Protein AF-A0A5J5GGQ7-F1 (afdb_monomer_lite)

Foldseek 3Di:
DDPPVVPDDPCNVVVQQVVQLVVVQVVLVVQAWDKDQDDAFLFGIWTQRPVPRAIETEDEAGDEDEDQKDFRFLALPVNVCRNVVVCVVVVHFYWYWYWYWYQDPVRAIKIKIKIAGPVVQVVPDDPPRRTRMDGNHPVVVVVQVPDPRIDMDIGGDDDPDDD

Sequence (163 aa):
MNDYAEQKSARHSKVTGDYGEYLVLYYLSREGFSVAHVDQIGLDIVGRNNATNELIGISVKTRSGKQPSFLVSKDLEKEKKNIEYASNIFGCKPYYAFVMDYIDERNNQKMIIYIVKAERVYSSQKSDTLGLSWSMSKKKMKEYRIDSSIIKIEINHEIINWF

Structure (mmCIF, N/CA/C/O backbone):
data_AF-A0A5J5GGQ7-F1
#
_entry.id   AF-A0A5J5GGQ7-F1
#
loop_
_atom_site.group_PDB
_atom_site.id
_atom_site.type_symbol
_atom_site.label_atom_id
_atom_site.label_alt_id
_atom_site.label_comp_id
_atom_site.label_asym_id
_atom_site.label_entity_id
_atom_site.label_seq_id
_atom_site.pdbx_PDB_ins_code
_atom_site.Cartn_x
_atom_site.Cartn_y
_atom_site.Cartn_z
_atom_site.occupancy
_atom_site.B_iso_or_equiv
_atom_site.auth_seq_id
_atom_site.auth_comp_id
_atom_site.auth_asym_id
_atom_site.auth_atom_id
_atom_site.pdbx_PDB_model_num
ATOM 1 N N . MET A 1 1 ? 21.653 -1.020 -22.495 1.00 41.66 1 MET A N 1
ATOM 2 C CA . MET A 1 1 ? 20.362 -1.319 -21.840 1.00 41.66 1 MET A CA 1
ATOM 3 C C . MET A 1 1 ? 19.514 -0.078 -22.052 1.00 41.66 1 MET A C 1
ATOM 5 O O . MET A 1 1 ? 19.814 0.929 -21.430 1.00 41.66 1 MET A O 1
ATOM 9 N N . ASN A 1 2 ? 18.620 -0.090 -23.045 1.00 37.28 2 ASN A N 1
ATOM 10 C CA . ASN A 1 2 ? 17.907 1.118 -23.468 1.00 37.28 2 ASN A CA 1
ATOM 11 C C . ASN A 1 2 ? 17.065 1.658 -22.314 1.00 37.28 2 ASN A C 1
ATOM 13 O O . ASN A 1 2 ? 16.349 0.905 -21.649 1.00 37.28 2 ASN A O 1
ATOM 17 N N . ASP A 1 3 ? 17.212 2.951 -22.054 1.00 39.22 3 ASP A N 1
ATOM 18 C CA . ASP A 1 3 ? 16.533 3.642 -20.973 1.00 39.22 3 ASP A CA 1
ATOM 19 C C . ASP A 1 3 ? 15.069 3.868 -21.384 1.00 39.22 3 ASP A C 1
ATOM 21 O O . ASP A 1 3 ? 14.685 4.905 -21.916 1.00 39.22 3 ASP A O 1
ATOM 25 N N . TYR A 1 4 ? 14.225 2.852 -21.176 1.00 49.50 4 TYR A N 1
ATOM 26 C CA . TYR A 1 4 ? 12.774 2.898 -21.425 1.00 49.50 4 TYR A CA 1
ATOM 27 C C . TYR A 1 4 ? 12.048 4.015 -20.642 1.00 49.50 4 TYR A C 1
ATOM 29 O O . TYR A 1 4 ? 10.840 4.199 -20.795 1.00 49.50 4 TYR A O 1
ATOM 37 N N . ALA A 1 5 ? 12.754 4.763 -19.787 1.00 51.03 5 ALA A N 1
ATOM 38 C CA . ALA A 1 5 ? 12.221 5.930 -19.104 1.00 51.03 5 ALA A CA 1
ATOM 39 C C . ALA A 1 5 ? 11.769 7.041 -20.075 1.00 51.03 5 ALA A C 1
ATOM 41 O O . ALA A 1 5 ? 10.822 7.753 -19.744 1.00 51.03 5 ALA A O 1
ATOM 42 N N . GLU A 1 6 ? 12.369 7.155 -21.268 1.00 50.12 6 GLU A N 1
ATOM 43 C CA . GLU A 1 6 ? 12.126 8.280 -22.190 1.00 50.12 6 GLU A CA 1
ATOM 44 C C . GLU A 1 6 ? 10.934 8.110 -23.154 1.00 50.12 6 GLU A C 1
ATOM 46 O O . GLU A 1 6 ? 10.548 9.072 -23.811 1.00 50.12 6 GLU A O 1
ATOM 51 N N . GLN A 1 7 ? 10.285 6.939 -23.220 1.00 70.06 7 GLN A N 1
ATOM 52 C CA . GLN A 1 7 ? 9.167 6.681 -24.156 1.00 70.06 7 GLN A CA 1
ATOM 53 C C . GLN A 1 7 ? 7.831 6.360 -23.466 1.00 70.06 7 GLN A C 1
ATOM 55 O O . GLN A 1 7 ? 6.957 5.706 -24.036 1.00 70.06 7 GLN A O 1
ATOM 60 N N . LYS A 1 8 ? 7.639 6.794 -22.217 1.00 78.56 8 LYS A N 1
ATOM 61 C CA . LYS A 1 8 ? 6.343 6.624 -21.546 1.00 78.56 8 LYS A CA 1
ATOM 62 C C . LYS A 1 8 ? 5.297 7.557 -22.157 1.00 78.56 8 LYS A C 1
ATOM 64 O O . LYS A 1 8 ? 5.568 8.723 -22.428 1.00 78.56 8 LYS A O 1
ATOM 69 N N . SER A 1 9 ? 4.072 7.055 -22.314 1.00 84.12 9 SER A N 1
ATOM 70 C CA . SER A 1 9 ? 2.925 7.882 -22.708 1.00 84.12 9 SER A CA 1
ATOM 71 C C . SER A 1 9 ? 2.734 9.049 -21.734 1.00 84.12 9 SER A C 1
ATOM 73 O O . SER A 1 9 ? 2.882 8.881 -20.523 1.00 84.12 9 SER A O 1
ATOM 75 N N . ALA A 1 10 ? 2.299 10.209 -22.233 1.00 85.88 10 ALA A N 1
ATOM 76 C CA . ALA A 1 10 ? 1.947 11.359 -21.394 1.00 85.88 10 ALA A CA 1
ATOM 77 C C . ALA A 1 10 ? 0.893 11.016 -20.318 1.00 85.88 10 ALA A C 1
ATOM 79 O O . ALA A 1 10 ? 0.852 11.636 -19.257 1.00 85.88 10 ALA A O 1
ATOM 80 N N . ARG A 1 11 ? 0.058 9.994 -20.561 1.00 90.06 11 ARG A N 1
ATOM 81 C CA . ARG A 1 11 ? -0.963 9.511 -19.615 1.00 90.06 11 ARG A CA 1
ATOM 82 C C . ARG A 1 11 ? -0.475 8.395 -18.686 1.00 90.06 11 ARG A C 1
ATOM 84 O O . ARG A 1 11 ? -1.259 7.938 -17.856 1.00 90.06 11 ARG A O 1
ATOM 91 N N . HIS A 1 12 ? 0.791 7.974 -18.779 1.00 89.69 12 HIS A N 1
ATOM 92 C CA . HIS A 1 12 ? 1.336 6.838 -18.021 1.00 89.69 12 HIS A CA 1
ATOM 93 C C . HIS A 1 12 ? 1.112 6.974 -16.516 1.00 89.69 12 HIS A C 1
ATOM 95 O O . HIS A 1 12 ? 0.771 5.995 -15.865 1.00 89.69 12 HIS A O 1
ATOM 101 N N . SER A 1 13 ? 1.230 8.181 -15.958 1.00 88.56 13 SER A N 1
ATOM 102 C CA . SER A 1 13 ? 0.991 8.422 -14.529 1.00 88.56 13 SER A CA 1
ATOM 103 C C . SER A 1 13 ? -0.448 8.120 -14.101 1.00 88.56 13 SER A C 1
ATOM 105 O O . SER A 1 13 ? -0.642 7.516 -13.050 1.00 88.56 13 SER A O 1
ATOM 107 N N . LYS A 1 14 ? -1.449 8.493 -14.914 1.00 91.19 14 LYS A N 1
ATOM 108 C CA . LYS A 1 14 ? -2.861 8.187 -14.624 1.00 91.19 14 LYS A CA 1
ATOM 109 C C . LYS A 1 14 ? -3.132 6.694 -14.790 1.00 91.19 14 LYS A C 1
ATOM 111 O O . LYS A 1 14 ? -3.670 6.090 -13.876 1.00 91.19 14 LYS A O 1
ATOM 116 N N . VAL A 1 15 ? -2.648 6.096 -15.884 1.00 94.19 15 VAL A N 1
ATOM 117 C CA . VAL A 1 15 ? -2.746 4.643 -16.121 1.00 94.19 15 VAL A CA 1
ATOM 118 C C . VAL A 1 15 ? -2.113 3.851 -14.974 1.00 94.19 15 VAL A C 1
ATOM 120 O O . VAL A 1 15 ? -2.680 2.871 -14.515 1.00 94.19 15 VAL A O 1
ATOM 123 N N . THR A 1 16 ? -0.961 4.300 -14.473 1.00 93.19 16 THR A N 1
ATOM 124 C CA . THR A 1 16 ? -0.262 3.681 -13.338 1.00 93.19 16 THR A CA 1
ATOM 125 C C . THR A 1 16 ? -1.077 3.789 -12.047 1.00 93.19 16 THR A C 1
ATOM 127 O O . THR A 1 16 ? -1.129 2.826 -11.287 1.00 93.19 16 THR A O 1
ATOM 130 N N . GLY A 1 17 ? -1.704 4.942 -11.789 1.00 93.38 17 GLY A N 1
ATOM 131 C CA . GLY A 1 17 ? -2.605 5.128 -10.647 1.00 93.38 17 GLY A CA 1
ATOM 132 C C . GLY A 1 17 ? -3.775 4.149 -10.700 1.00 93.38 17 GLY A C 1
ATOM 133 O O . GLY A 1 17 ? -3.876 3.288 -9.828 1.00 93.38 17 GLY A O 1
ATOM 134 N N . ASP A 1 18 ? -4.543 4.208 -11.792 1.00 95.75 18 ASP A N 1
ATOM 135 C CA . ASP A 1 18 ? -5.732 3.377 -12.017 1.00 95.75 18 ASP A CA 1
ATOM 136 C C . ASP A 1 18 ? -5.387 1.884 -11.923 1.00 95.75 18 ASP A C 1
ATOM 138 O O . ASP A 1 18 ? -6.050 1.120 -11.225 1.00 95.75 18 ASP A O 1
ATOM 142 N N . TYR A 1 19 ? -4.296 1.463 -12.571 1.00 96.00 19 TYR A N 1
ATOM 143 C CA . TYR A 1 19 ? -3.827 0.081 -12.514 1.00 96.00 19 TYR A CA 1
ATOM 144 C C . TYR A 1 19 ? -3.562 -0.381 -11.077 1.00 96.00 19 TYR A C 1
ATOM 146 O O . TYR A 1 19 ? -3.999 -1.464 -10.695 1.00 96.00 19 TYR A O 1
ATOM 154 N N . GLY A 1 20 ? -2.866 0.419 -10.265 1.00 96.31 20 GLY A N 1
ATOM 155 C CA . GLY A 1 20 ? -2.565 0.019 -8.892 1.00 96.31 20 GLY A CA 1
ATOM 156 C C . GLY A 1 20 ? -3.797 -0.025 -7.989 1.00 96.31 20 GLY A C 1
ATOM 157 O O . GLY A 1 20 ? -3.880 -0.921 -7.152 1.00 96.31 20 GLY A O 1
ATOM 158 N N . GLU A 1 21 ? -4.767 0.875 -8.178 1.00 97.69 21 GLU A N 1
ATOM 159 C CA . GLU A 1 21 ? -6.051 0.834 -7.461 1.00 97.69 21 GLU A CA 1
ATOM 160 C C . GLU A 1 21 ? -6.788 -0.479 -7.738 1.00 97.69 21 GLU A C 1
ATOM 162 O O . GLU A 1 21 ? -7.095 -1.233 -6.811 1.00 97.69 21 GLU A O 1
ATOM 167 N N . TYR A 1 22 ? -6.984 -0.822 -9.014 1.00 98.06 22 TYR A N 1
ATOM 168 C CA . TYR A 1 22 ? -7.656 -2.067 -9.386 1.00 98.06 22 TYR A CA 1
ATOM 169 C C . TYR A 1 22 ? -6.855 -3.318 -9.016 1.00 98.06 22 TYR A C 1
ATOM 171 O O . TYR A 1 22 ? -7.447 -4.342 -8.674 1.00 98.06 22 TYR A O 1
ATOM 179 N N . LEU A 1 23 ? -5.522 -3.252 -9.021 1.00 97.56 23 LEU A N 1
ATOM 180 C CA . LEU A 1 23 ? -4.679 -4.360 -8.583 1.00 97.56 23 LEU A CA 1
ATOM 181 C C . LEU A 1 23 ? -4.862 -4.645 -7.086 1.00 97.56 23 LEU A C 1
ATOM 183 O O . LEU A 1 23 ? -5.066 -5.795 -6.700 1.00 97.56 23 LEU A O 1
ATOM 187 N N . VAL A 1 24 ? -4.827 -3.612 -6.238 1.00 98.25 24 VAL A N 1
ATOM 188 C CA . VAL A 1 24 ? -5.071 -3.758 -4.792 1.00 98.25 24 VAL A CA 1
ATOM 189 C C . VAL A 1 24 ? -6.491 -4.263 -4.541 1.00 98.25 24 VAL A C 1
ATOM 191 O O . VAL A 1 24 ? -6.673 -5.192 -3.754 1.00 98.25 24 VAL A O 1
ATOM 194 N N . LEU A 1 25 ? -7.480 -3.707 -5.247 1.00 98.31 25 LEU A N 1
ATOM 195 C CA . LEU A 1 25 ? -8.879 -4.128 -5.172 1.00 98.31 25 LEU A CA 1
ATOM 196 C C . LEU A 1 25 ? -9.035 -5.622 -5.498 1.00 98.31 25 LEU A C 1
ATOM 198 O O . LEU A 1 25 ? -9.671 -6.357 -4.740 1.00 98.31 25 LEU A O 1
ATOM 202 N N . TYR A 1 26 ? -8.404 -6.078 -6.586 1.00 98.31 26 TYR A N 1
ATOM 203 C CA . TYR A 1 26 ? -8.398 -7.478 -7.007 1.00 98.31 26 TYR A CA 1
ATOM 204 C C . TYR A 1 26 ? -7.830 -8.395 -5.924 1.00 98.31 26 TYR A C 1
ATOM 206 O O . TYR A 1 26 ? -8.475 -9.376 -5.557 1.00 98.31 26 TYR A O 1
ATOM 214 N N . TYR A 1 27 ? -6.650 -8.080 -5.380 1.00 98.00 27 TYR A N 1
ATOM 215 C CA . TYR A 1 27 ? -6.039 -8.937 -4.366 1.00 98.00 27 TYR A CA 1
ATOM 216 C C . TYR A 1 27 ? -6.841 -8.965 -3.068 1.00 98.00 27 TYR A C 1
ATOM 218 O O . TYR A 1 27 ? -7.007 -10.035 -2.500 1.00 98.00 27 TYR A O 1
ATOM 226 N N . LEU A 1 28 ? -7.392 -7.839 -2.612 1.00 97.62 28 LEU A N 1
ATOM 227 C CA . LEU A 1 28 ? -8.266 -7.844 -1.437 1.00 97.62 28 LEU A CA 1
ATOM 228 C C . LEU A 1 28 ? -9.490 -8.735 -1.663 1.00 97.62 28 LEU A C 1
ATOM 230 O O . LEU A 1 28 ? -9.793 -9.576 -0.819 1.00 97.62 28 LEU A O 1
ATOM 234 N N . SER A 1 29 ? -10.153 -8.598 -2.815 1.00 98.00 29 SER A N 1
ATOM 235 C CA . SER A 1 29 ? -11.295 -9.445 -3.169 1.00 98.00 29 SER A CA 1
ATOM 236 C C . SER A 1 29 ? -10.917 -10.928 -3.198 1.00 98.00 29 SER A C 1
ATOM 238 O O . SER A 1 29 ? -11.596 -11.753 -2.585 1.00 98.00 29 SER A O 1
ATOM 240 N N . ARG A 1 30 ? -9.791 -11.259 -3.840 1.00 97.50 30 ARG A N 1
ATOM 241 C CA . ARG A 1 30 ? -9.268 -12.626 -3.929 1.00 97.50 30 ARG A CA 1
ATOM 242 C C . ARG A 1 30 ? -8.956 -13.225 -2.556 1.00 97.50 30 ARG A C 1
ATOM 244 O O . ARG A 1 30 ? -9.230 -14.398 -2.337 1.00 97.50 30 ARG A O 1
ATOM 251 N N . GLU A 1 31 ? -8.414 -12.427 -1.638 1.00 95.88 31 GLU A N 1
ATOM 252 C CA . GLU A 1 31 ? -8.050 -12.846 -0.276 1.00 95.88 31 GLU A CA 1
ATOM 253 C C . GLU A 1 31 ? -9.216 -12.724 0.730 1.00 95.88 31 GLU A C 1
ATOM 255 O O . GLU A 1 31 ? -9.003 -12.679 1.942 1.00 95.88 31 GLU A O 1
ATOM 260 N N . GLY A 1 32 ? -10.466 -12.678 0.252 1.00 96.44 32 GLY A N 1
ATOM 261 C CA . GLY A 1 32 ? -11.649 -12.794 1.107 1.00 96.44 32 GLY A CA 1
ATOM 262 C C . GLY A 1 32 ? -12.134 -11.482 1.722 1.00 96.44 32 GLY A C 1
ATOM 263 O O . GLY A 1 32 ? -12.754 -11.499 2.787 1.00 96.44 32 GLY A O 1
ATOM 264 N N . PHE A 1 33 ? -11.885 -10.345 1.073 1.00 98.12 33 PHE A N 1
ATOM 265 C CA . PHE A 1 33 ? -12.554 -9.090 1.406 1.00 98.12 33 PHE A CA 1
ATOM 266 C C . PHE A 1 33 ? -13.767 -8.862 0.503 1.00 98.12 33 PHE A C 1
ATOM 268 O O . PHE A 1 33 ? -13.726 -9.098 -0.703 1.00 98.12 33 PHE A O 1
ATOM 275 N N . SER A 1 34 ? -14.832 -8.309 1.075 1.00 98.00 34 SER A N 1
ATOM 276 C CA . SER A 1 34 ? -15.871 -7.628 0.299 1.00 98.00 34 SER A CA 1
ATOM 277 C C . SER A 1 34 ? -15.414 -6.191 0.057 1.00 98.00 34 SER A C 1
ATOM 279 O O . SER A 1 34 ? -15.139 -5.478 1.022 1.00 98.00 34 SER A O 1
ATOM 281 N N . VAL A 1 35 ? -15.283 -5.766 -1.200 1.00 98.12 35 VAL A N 1
ATOM 282 C CA . VAL A 1 35 ? -14.612 -4.502 -1.553 1.00 98.12 35 VAL A CA 1
ATOM 283 C C . VAL A 1 35 ? -15.457 -3.606 -2.449 1.00 98.12 35 VAL A C 1
ATOM 285 O O . VAL A 1 35 ? -16.270 -4.086 -3.235 1.00 98.12 35 VAL A O 1
ATOM 288 N N . ALA A 1 36 ? -15.215 -2.303 -2.350 1.00 97.94 36 ALA A N 1
ATOM 289 C CA . ALA A 1 36 ? -15.736 -1.278 -3.240 1.00 97.94 36 ALA A CA 1
ATOM 290 C C . ALA A 1 36 ? -14.607 -0.316 -3.634 1.00 97.94 36 ALA A C 1
ATOM 292 O O . ALA A 1 36 ? -13.839 0.131 -2.779 1.00 97.94 36 ALA A O 1
ATOM 293 N N . HIS A 1 37 ? -14.526 0.005 -4.925 1.00 97.75 37 HIS A N 1
ATOM 294 C CA . HIS A 1 37 ? -13.764 1.154 -5.415 1.00 97.75 37 HIS A CA 1
ATOM 295 C C . HIS A 1 37 ? -14.573 2.421 -5.128 1.00 97.75 37 HIS A C 1
ATOM 297 O O . HIS A 1 37 ? -15.792 2.422 -5.321 1.00 97.75 37 HIS A O 1
ATOM 303 N N . VAL A 1 38 ? -13.928 3.459 -4.602 1.00 95.56 38 VAL A N 1
ATOM 304 C CA . VAL A 1 38 ? -14.599 4.699 -4.195 1.00 95.56 38 VAL A CA 1
ATOM 305 C C . VAL A 1 38 ? -13.883 5.904 -4.787 1.00 95.56 38 VAL A C 1
ATOM 307 O O . VAL A 1 38 ? -12.661 5.964 -4.801 1.00 95.56 38 VAL A O 1
ATOM 310 N N . ASP A 1 39 ? -14.658 6.884 -5.245 1.00 90.56 39 ASP A N 1
ATOM 311 C CA . ASP A 1 39 ? -14.145 8.156 -5.760 1.00 90.56 39 ASP A CA 1
ATOM 312 C C . ASP A 1 39 ? -14.325 9.248 -4.693 1.00 90.56 39 ASP A C 1
ATOM 314 O O . ASP A 1 39 ? -15.149 10.154 -4.820 1.00 90.56 39 ASP A O 1
ATOM 318 N N . GLN A 1 40 ? -13.620 9.097 -3.565 1.00 91.69 40 GLN A N 1
ATOM 319 C CA . GLN A 1 40 ? -13.634 10.051 -2.453 1.00 91.69 40 GLN A CA 1
ATOM 320 C C . GLN A 1 40 ? -12.211 10.521 -2.166 1.00 91.69 40 GLN A C 1
ATOM 322 O O . GLN A 1 40 ? -11.309 9.724 -1.938 1.00 91.69 40 GLN A O 1
ATOM 327 N N . ILE A 1 41 ? -11.998 11.834 -2.073 1.00 91.44 41 ILE A N 1
ATOM 328 C CA . ILE A 1 41 ? -10.672 12.373 -1.744 1.00 91.44 41 ILE A CA 1
ATOM 329 C C . ILE A 1 41 ? -10.148 11.739 -0.447 1.00 91.44 41 ILE A C 1
ATOM 331 O O . ILE A 1 41 ? -10.758 11.878 0.612 1.00 91.44 41 ILE A O 1
ATOM 335 N N . GLY A 1 42 ? -8.986 11.091 -0.539 1.00 91.88 42 GLY A N 1
ATOM 336 C CA . GLY A 1 42 ? -8.305 10.453 0.587 1.00 91.88 42 GLY A CA 1
ATOM 337 C C . GLY A 1 42 ? -8.494 8.940 0.681 1.00 91.88 42 GLY A C 1
ATOM 338 O O . GLY A 1 42 ? -7.726 8.320 1.410 1.00 91.88 42 GLY A O 1
ATOM 339 N N . LEU A 1 43 ? -9.441 8.343 -0.049 1.00 96.19 43 LEU A N 1
ATOM 340 C CA . LEU A 1 43 ? -9.643 6.896 -0.118 1.00 96.19 43 LEU A CA 1
ATOM 341 C C . LEU A 1 43 ? -9.961 6.467 -1.546 1.00 96.19 43 LEU A C 1
ATOM 343 O O . LEU A 1 43 ? -10.842 7.031 -2.177 1.00 96.19 43 LEU A O 1
ATOM 347 N N . ASP A 1 44 ? -9.300 5.415 -2.003 1.00 97.56 44 ASP A N 1
ATOM 348 C CA . ASP A 1 44 ? -9.528 4.839 -3.330 1.00 97.56 44 ASP A CA 1
ATOM 349 C C . ASP A 1 44 ? -10.308 3.512 -3.217 1.00 97.56 44 ASP A C 1
ATOM 351 O O . ASP A 1 44 ? -11.013 3.088 -4.134 1.00 97.56 44 ASP A O 1
ATOM 355 N N . ILE A 1 45 ? -10.210 2.832 -2.064 1.00 98.44 45 ILE A N 1
ATOM 356 C CA . ILE A 1 45 ? -10.861 1.539 -1.804 1.00 98.44 45 ILE A CA 1
ATOM 357 C C . ILE A 1 45 ? -11.430 1.504 -0.385 1.00 98.44 45 ILE A C 1
ATOM 359 O O . ILE A 1 45 ? -10.764 1.903 0.572 1.00 98.44 45 ILE A O 1
ATOM 363 N N . VAL A 1 46 ? -12.620 0.923 -0.232 1.00 98.38 46 VAL A N 1
ATOM 364 C CA . VAL A 1 46 ? -13.150 0.456 1.056 1.00 98.38 46 VAL A CA 1
ATOM 365 C C . VAL A 1 46 ? -13.299 -1.062 1.002 1.00 98.38 46 VAL A C 1
ATOM 367 O O . VAL A 1 46 ? -13.845 -1.608 0.046 1.00 98.38 46 VAL A O 1
ATOM 370 N N . GLY A 1 47 ? -12.809 -1.759 2.025 1.00 98.06 47 GLY A N 1
ATOM 371 C CA . GLY A 1 47 ? -12.837 -3.217 2.095 1.00 98.06 47 GLY A CA 1
ATOM 372 C C . GLY A 1 47 ? -13.231 -3.721 3.475 1.00 98.06 47 GLY A C 1
ATOM 373 O O . GLY A 1 47 ? -12.746 -3.224 4.487 1.00 98.06 47 GLY A O 1
ATOM 374 N N . ARG A 1 48 ? -14.090 -4.738 3.528 1.00 98.44 48 ARG A N 1
ATOM 375 C CA . ARG A 1 48 ? -14.441 -5.465 4.750 1.00 98.44 48 ARG A CA 1
ATOM 376 C C . ARG A 1 48 ? -13.806 -6.844 4.711 1.00 98.44 48 ARG A C 1
ATOM 378 O O . ARG A 1 48 ? -14.106 -7.624 3.812 1.00 98.44 48 ARG A O 1
ATOM 385 N N . ASN A 1 49 ? -12.952 -7.145 5.682 1.00 97.00 49 ASN A N 1
ATOM 386 C CA . ASN A 1 49 ? -12.395 -8.482 5.852 1.00 97.00 49 ASN A CA 1
ATOM 387 C C . ASN A 1 49 ? -13.520 -9.434 6.282 1.00 97.00 49 ASN A C 1
ATOM 389 O O . ASN A 1 49 ? -14.101 -9.241 7.350 1.00 97.00 49 ASN A O 1
ATOM 393 N N . ASN A 1 50 ? -13.826 -10.460 5.486 1.00 96.75 50 ASN A N 1
ATOM 394 C CA . ASN A 1 50 ? -14.945 -11.354 5.790 1.00 96.75 50 ASN A CA 1
ATOM 395 C C . ASN A 1 50 ? -14.676 -12.251 7.014 1.00 96.75 50 ASN A C 1
ATOM 397 O O . ASN A 1 50 ? -15.623 -12.685 7.663 1.00 96.75 50 ASN A O 1
ATOM 401 N N . ALA A 1 51 ? -13.409 -12.507 7.359 1.00 96.44 51 ALA A N 1
ATOM 402 C CA . ALA A 1 51 ? -13.037 -13.339 8.502 1.00 96.44 51 ALA A CA 1
ATOM 403 C C . ALA A 1 51 ? -13.061 -12.572 9.834 1.00 96.44 51 ALA A C 1
ATOM 405 O O . ALA A 1 51 ? -13.474 -13.118 10.853 1.00 96.44 51 ALA A O 1
ATOM 406 N N . THR A 1 52 ? -12.616 -11.311 9.844 1.00 96.31 52 THR A N 1
ATOM 407 C CA . THR A 1 52 ? -12.508 -10.503 11.079 1.00 96.31 52 THR A CA 1
ATOM 408 C C . THR A 1 52 ? -13.596 -9.442 11.217 1.00 96.31 52 THR A C 1
ATOM 410 O O . THR A 1 52 ? -13.690 -8.789 12.255 1.00 96.31 52 THR A O 1
ATOM 413 N N . ASN A 1 53 ? -14.397 -9.240 10.168 1.00 96.44 53 ASN A N 1
ATOM 414 C CA . ASN A 1 53 ? -15.356 -8.147 10.022 1.00 96.44 53 ASN A CA 1
ATOM 415 C C . ASN A 1 53 ? -14.728 -6.737 10.111 1.00 96.44 53 ASN A C 1
ATOM 417 O O . ASN A 1 53 ? -15.439 -5.738 10.246 1.00 96.44 53 ASN A O 1
ATOM 421 N N . GLU A 1 54 ? -13.396 -6.635 10.034 1.00 96.88 54 GLU A N 1
ATOM 422 C CA . GLU A 1 54 ? -12.688 -5.359 10.061 1.00 96.88 54 GLU A CA 1
ATOM 423 C C . GLU A 1 54 ? -12.949 -4.582 8.766 1.00 96.88 54 GLU A C 1
ATOM 425 O O . GLU A 1 54 ? -12.719 -5.091 7.669 1.00 96.88 54 GLU A O 1
ATOM 430 N N . LEU A 1 55 ? -13.416 -3.338 8.903 1.00 98.25 55 LEU A N 1
ATOM 431 C CA . LEU A 1 55 ? -13.613 -2.415 7.790 1.00 98.25 55 LEU A CA 1
ATOM 432 C C . LEU A 1 55 ? -12.394 -1.497 7.658 1.00 98.25 55 LEU A C 1
ATOM 434 O O . LEU A 1 55 ? -12.032 -0.793 8.606 1.00 98.25 55 LEU A O 1
ATOM 438 N N . ILE A 1 56 ? -11.778 -1.488 6.481 1.00 98.12 56 ILE A N 1
ATOM 439 C CA . ILE A 1 56 ? -10.591 -0.696 6.160 1.00 98.12 56 ILE A CA 1
ATOM 440 C C . ILE A 1 56 ? -10.871 0.232 4.978 1.00 98.12 56 ILE A C 1
ATOM 442 O O . ILE A 1 56 ? -11.575 -0.138 4.041 1.00 98.12 56 ILE A O 1
ATOM 446 N N . GLY A 1 57 ? -10.318 1.437 5.038 1.00 98.25 57 GLY A N 1
ATOM 447 C CA . GLY A 1 57 ? -10.250 2.383 3.932 1.00 98.25 57 GLY A CA 1
ATOM 448 C C . GLY A 1 57 ? -8.799 2.524 3.509 1.00 98.25 57 GLY A C 1
ATOM 449 O O . GLY A 1 57 ? -7.927 2.712 4.356 1.00 98.25 57 GLY A O 1
ATOM 450 N N . ILE A 1 58 ? -8.530 2.412 2.213 1.00 98.31 58 ILE A N 1
ATOM 451 C CA . ILE A 1 58 ? -7.181 2.430 1.659 1.00 98.31 58 ILE A CA 1
ATOM 452 C C . ILE A 1 58 ? -7.019 3.613 0.707 1.00 98.31 58 ILE A C 1
ATOM 454 O O . ILE A 1 58 ? -7.793 3.743 -0.240 1.00 98.31 58 ILE A O 1
ATOM 458 N N . SER A 1 59 ? -5.964 4.410 0.904 1.00 97.00 59 SER A N 1
ATOM 459 C CA . SER A 1 59 ? -5.413 5.246 -0.168 1.00 97.00 59 SER A CA 1
ATOM 460 C C . SER A 1 59 ? -4.268 4.524 -0.879 1.00 97.00 59 SER A C 1
ATOM 462 O O . SER A 1 59 ? -3.285 4.110 -0.258 1.00 97.00 59 SER A O 1
ATOM 464 N N . VAL A 1 60 ? -4.386 4.366 -2.190 1.00 96.19 60 VAL A N 1
ATOM 465 C CA . VAL A 1 60 ? -3.458 3.647 -3.053 1.00 96.19 60 VAL A CA 1
ATOM 466 C C . VAL A 1 60 ? -2.466 4.619 -3.676 1.00 96.19 60 VAL A C 1
ATOM 468 O O . VAL A 1 60 ? -2.801 5.673 -4.209 1.00 96.19 60 VAL A O 1
ATOM 471 N N . LYS A 1 61 ? -1.186 4.265 -3.600 1.00 93.81 61 LYS A N 1
ATOM 472 C CA . LYS A 1 61 ? -0.070 5.084 -4.058 1.00 93.81 6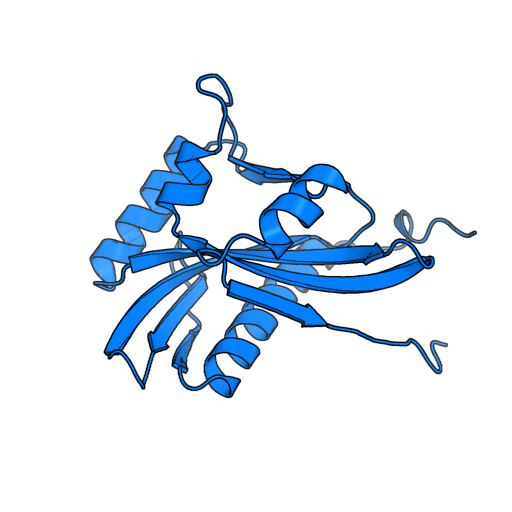1 LYS A CA 1
ATOM 473 C C . LYS A 1 61 ? 0.817 4.228 -4.944 1.00 93.81 61 LYS A C 1
ATOM 475 O O . LYS A 1 61 ? 1.635 3.442 -4.462 1.00 93.81 61 LYS A O 1
ATOM 480 N N . THR A 1 62 ? 0.654 4.414 -6.248 1.00 92.38 62 THR A N 1
ATOM 481 C CA . THR A 1 62 ? 1.335 3.602 -7.260 1.00 92.38 62 THR A CA 1
ATOM 482 C C . THR A 1 62 ? 2.484 4.358 -7.906 1.00 92.38 62 THR A C 1
ATOM 484 O O . THR A 1 62 ? 2.378 5.553 -8.220 1.00 92.38 62 THR A O 1
ATOM 487 N N . ARG A 1 63 ? 3.598 3.663 -8.137 1.00 88.00 63 ARG A N 1
ATOM 488 C CA . ARG A 1 63 ? 4.718 4.163 -8.937 1.00 88.00 63 ARG A CA 1
ATOM 489 C C . ARG A 1 63 ? 5.251 3.077 -9.854 1.00 88.00 63 ARG A C 1
ATOM 491 O O . ARG A 1 63 ? 5.450 1.945 -9.441 1.00 88.00 63 ARG A O 1
ATOM 498 N N . SER A 1 64 ? 5.550 3.475 -11.084 1.00 85.00 64 SER A N 1
ATOM 499 C CA . SER A 1 64 ? 6.198 2.623 -12.077 1.00 85.00 64 SER A CA 1
ATOM 500 C C . SER A 1 64 ? 7.571 3.196 -12.425 1.00 85.00 64 SER A C 1
ATOM 502 O O . SER A 1 64 ? 7.679 4.342 -12.878 1.00 85.00 64 SER A O 1
ATOM 504 N N . GLY A 1 65 ? 8.623 2.400 -12.236 1.00 75.44 65 GLY A N 1
ATOM 505 C CA . GLY A 1 65 ? 10.004 2.760 -12.563 1.00 75.44 65 GLY A CA 1
ATOM 506 C C . GLY A 1 65 ? 11.023 2.343 -11.503 1.00 75.44 65 GLY A C 1
ATOM 507 O O . GLY A 1 65 ? 10.683 1.960 -10.390 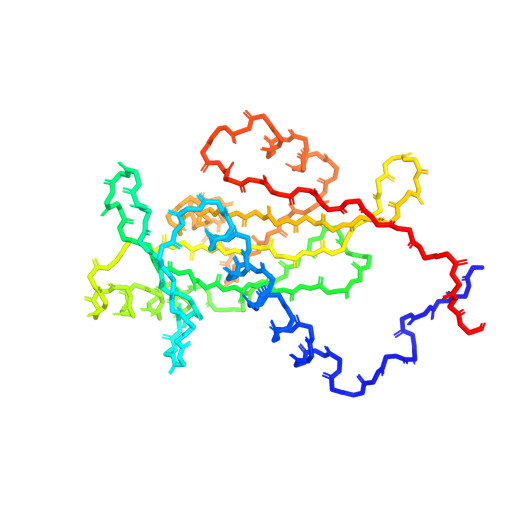1.00 75.44 65 GLY A O 1
ATOM 508 N N . LYS A 1 66 ? 12.307 2.449 -11.858 1.00 63.72 66 LYS A N 1
ATOM 509 C CA . LYS A 1 66 ? 13.440 2.072 -11.005 1.00 63.72 66 LYS A CA 1
ATOM 510 C C . LYS A 1 66 ? 13.779 3.204 -10.031 1.00 63.72 66 LYS A C 1
ATOM 512 O O . LYS A 1 66 ? 14.712 3.960 -10.281 1.00 63.72 66 LYS A O 1
ATOM 517 N N . GLN A 1 67 ? 13.028 3.361 -8.941 1.00 63.12 67 GLN A N 1
ATOM 518 C CA . GLN A 1 67 ? 13.403 4.309 -7.885 1.00 63.12 67 GLN A CA 1
ATOM 519 C C . GLN A 1 67 ? 13.477 3.645 -6.505 1.00 63.12 67 GLN A C 1
ATOM 521 O O . GLN A 1 6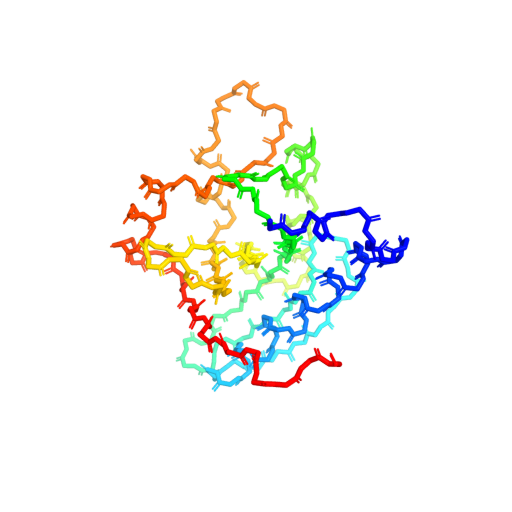7 ? 12.580 2.892 -6.134 1.00 63.12 67 GLN A O 1
ATOM 526 N N . PRO A 1 68 ? 14.525 3.942 -5.711 1.00 62.62 68 PRO A N 1
ATOM 527 C CA . PRO A 1 68 ? 14.721 3.358 -4.386 1.00 62.62 68 PRO A CA 1
ATOM 528 C C . PRO A 1 68 ? 13.832 3.993 -3.308 1.00 62.62 68 PRO A C 1
ATOM 530 O O . PRO A 1 68 ? 13.900 3.596 -2.152 1.00 62.62 68 PRO A O 1
ATOM 533 N N . SER A 1 69 ? 13.033 5.004 -3.627 1.00 68.62 69 SER A N 1
ATOM 534 C CA . SER A 1 69 ? 12.037 5.607 -2.737 1.00 68.62 69 SER A CA 1
ATOM 535 C C . SER A 1 69 ? 11.140 6.517 -3.555 1.00 68.62 69 SER A C 1
ATOM 537 O O . SER A 1 69 ? 11.579 7.026 -4.585 1.00 68.62 69 SER A O 1
ATOM 539 N N . PHE A 1 70 ? 9.931 6.794 -3.079 1.00 73.62 70 PHE A N 1
ATOM 540 C CA . PHE A 1 70 ? 9.082 7.780 -3.734 1.00 73.62 70 PHE A CA 1
ATOM 541 C C . PHE A 1 70 ? 8.335 8.657 -2.737 1.00 73.62 70 PHE A C 1
ATOM 543 O O . PHE A 1 70 ? 7.925 8.223 -1.657 1.00 73.62 70 PHE A O 1
ATOM 550 N N . LEU A 1 71 ? 8.178 9.919 -3.134 1.00 71.75 71 LEU A N 1
ATOM 551 C CA . LEU A 1 71 ? 7.335 10.878 -2.445 1.00 71.75 71 LEU A CA 1
ATOM 552 C C . LEU A 1 71 ? 5.871 10.543 -2.753 1.00 71.75 71 LEU A C 1
ATOM 554 O O . LEU A 1 71 ? 5.442 10.515 -3.915 1.00 71.75 71 LEU A O 1
ATOM 558 N N . VAL A 1 72 ? 5.133 10.254 -1.693 1.00 71.00 72 VAL A N 1
ATOM 559 C CA . VAL A 1 72 ? 3.711 9.918 -1.684 1.00 71.00 72 VAL A CA 1
ATOM 560 C C . VAL A 1 72 ? 2.877 11.196 -1.719 1.00 71.00 72 VAL A C 1
ATOM 562 O O . VAL A 1 72 ? 1.986 11.316 -2.554 1.00 71.00 72 VAL A O 1
ATOM 565 N N . SER A 1 73 ? 3.222 12.168 -0.872 1.00 77.88 73 SER A N 1
ATOM 566 C CA . SER A 1 73 ? 2.629 13.508 -0.846 1.00 77.88 73 SER A CA 1
ATOM 567 C C . SER A 1 73 ? 3.703 14.548 -0.529 1.00 77.88 73 SER A C 1
ATOM 569 O O . SER A 1 73 ? 4.630 14.264 0.225 1.00 77.88 73 SER A O 1
ATOM 571 N N . LYS A 1 74 ? 3.572 15.754 -1.091 1.00 79.38 74 LYS A N 1
ATOM 572 C CA . LYS A 1 74 ? 4.381 16.932 -0.719 1.00 79.38 74 LYS A CA 1
ATOM 573 C C . LYS A 1 74 ? 3.872 17.631 0.545 1.00 79.38 74 LYS A C 1
ATOM 575 O O . LYS A 1 74 ? 4.584 18.471 1.077 1.00 79.38 74 LYS A O 1
ATOM 580 N N . ASP A 1 75 ? 2.656 17.299 0.964 1.00 85.56 75 ASP A N 1
ATOM 581 C CA . ASP A 1 75 ? 1.954 17.884 2.099 1.00 85.56 75 ASP A CA 1
ATOM 582 C C . ASP A 1 75 ? 1.388 16.738 2.946 1.00 85.56 75 ASP A C 1
ATOM 584 O O . ASP A 1 75 ? 0.348 16.148 2.630 1.00 85.56 75 ASP A O 1
ATOM 588 N N . LEU A 1 76 ? 2.157 16.354 3.963 1.00 84.50 76 LEU A N 1
ATOM 589 C CA . LEU A 1 76 ? 1.822 15.273 4.884 1.00 84.50 76 LEU A CA 1
ATOM 590 C C . LEU A 1 76 ? 0.538 15.572 5.664 1.00 84.50 76 LEU A C 1
ATOM 592 O O . LEU A 1 76 ? -0.306 14.691 5.806 1.00 84.50 76 LEU A O 1
ATOM 596 N N . GLU A 1 77 ? 0.374 16.806 6.138 1.00 87.69 77 GLU A N 1
ATOM 597 C CA . GLU A 1 77 ? -0.763 17.199 6.973 1.00 87.69 77 GLU A CA 1
ATOM 598 C C . GLU A 1 77 ? -2.071 17.192 6.187 1.00 87.69 77 GLU A C 1
ATOM 600 O O . GLU A 1 77 ? -3.086 16.685 6.668 1.00 87.69 77 GLU A O 1
ATOM 605 N N . LYS A 1 78 ? -2.062 17.698 4.950 1.00 90.62 78 LYS A N 1
ATOM 606 C CA . LYS A 1 78 ? -3.228 17.604 4.066 1.00 90.62 78 LYS A CA 1
ATOM 607 C C . LYS A 1 78 ? -3.569 16.153 3.742 1.00 90.62 78 LYS A C 1
ATOM 609 O O . LYS A 1 78 ? -4.737 15.778 3.779 1.00 90.62 78 LYS A O 1
ATOM 614 N N . GLU A 1 79 ? -2.561 15.341 3.439 1.00 90.50 79 GLU A N 1
ATOM 615 C CA . GLU A 1 79 ? -2.750 13.924 3.129 1.00 90.50 79 GLU A CA 1
ATOM 616 C C . GLU A 1 79 ? -3.360 13.166 4.318 1.00 90.50 79 GLU A C 1
ATOM 618 O O . GLU A 1 79 ? -4.320 12.416 4.141 1.00 90.50 79 GLU A O 1
ATOM 623 N N . LYS A 1 80 ? -2.855 13.419 5.531 1.00 91.81 80 LYS A N 1
ATOM 624 C CA . LYS A 1 80 ? -3.382 12.866 6.782 1.00 91.81 80 LYS A CA 1
ATOM 625 C C . LYS A 1 80 ? -4.834 13.279 7.018 1.00 91.81 80 LYS A C 1
ATOM 627 O O . LYS A 1 80 ? -5.687 12.419 7.218 1.00 91.81 80 LYS A O 1
ATOM 632 N N . LYS A 1 81 ? -5.140 14.575 6.906 1.00 93.81 81 LYS A N 1
ATOM 633 C CA . LYS A 1 81 ? -6.511 15.088 7.063 1.00 93.81 81 LYS A CA 1
ATOM 634 C C . LYS A 1 81 ? -7.483 14.453 6.074 1.00 93.81 81 LYS A C 1
ATOM 636 O O . LYS A 1 81 ? -8.592 14.109 6.465 1.00 93.81 81 LYS A O 1
ATOM 641 N N . ASN A 1 82 ? -7.077 14.282 4.816 1.00 94.88 82 ASN A N 1
ATOM 642 C CA . ASN A 1 82 ? -7.936 13.707 3.783 1.00 94.88 82 ASN A CA 1
ATOM 643 C C . ASN A 1 82 ? -8.324 12.260 4.103 1.00 94.88 82 ASN A C 1
ATOM 645 O O . ASN A 1 82 ? -9.509 11.928 4.086 1.00 94.88 82 ASN A O 1
ATOM 649 N N . ILE A 1 83 ? -7.346 11.403 4.415 1.00 95.44 83 ILE A N 1
ATOM 650 C CA . ILE A 1 83 ? -7.639 9.993 4.696 1.00 95.44 83 ILE A CA 1
ATOM 651 C C . ILE A 1 83 ? -8.378 9.815 6.024 1.00 95.44 83 ILE A C 1
ATOM 653 O O . ILE A 1 83 ? -9.268 8.971 6.096 1.00 95.44 83 ILE A O 1
ATOM 657 N N . GLU A 1 84 ? -8.079 10.613 7.054 1.00 95.94 84 GLU A N 1
ATOM 658 C CA . GLU A 1 84 ? -8.817 10.595 8.324 1.00 95.94 84 GLU A CA 1
ATOM 659 C C . GLU A 1 84 ? -10.272 11.033 8.125 1.00 95.94 84 GLU A C 1
ATOM 661 O O . GLU A 1 84 ? -11.192 10.356 8.580 1.00 95.94 84 GLU A O 1
ATOM 666 N N . TYR A 1 85 ? -10.496 12.125 7.388 1.00 96.94 85 TYR A N 1
ATOM 667 C CA . TYR A 1 85 ? -11.834 12.622 7.077 1.00 96.94 85 TYR A CA 1
ATOM 668 C C . TYR A 1 85 ? -12.663 11.592 6.302 1.00 96.94 85 TYR A C 1
ATOM 670 O O . TYR A 1 85 ? -13.774 11.257 6.713 1.00 96.94 85 TYR A O 1
ATOM 678 N N . ALA A 1 86 ? -12.110 11.044 5.219 1.00 97.31 86 ALA A N 1
ATOM 679 C CA . ALA A 1 86 ? -12.790 10.028 4.426 1.00 97.31 86 ALA A CA 1
ATOM 680 C C . ALA A 1 86 ? -13.035 8.749 5.242 1.00 97.31 86 ALA A C 1
ATOM 682 O O . ALA A 1 86 ? -14.138 8.206 5.223 1.00 97.31 86 ALA A O 1
ATOM 683 N N . SER A 1 87 ? -12.057 8.312 6.040 1.00 97.25 87 SER A N 1
ATOM 684 C CA . SER A 1 87 ? -12.208 7.130 6.896 1.00 97.25 87 SER A CA 1
ATOM 685 C C . SER A 1 87 ? -13.313 7.291 7.937 1.00 97.25 87 SER A C 1
ATOM 687 O O . SER A 1 87 ? -14.056 6.344 8.188 1.00 97.25 87 SER A O 1
ATOM 689 N N . ASN A 1 88 ? -13.479 8.496 8.488 1.00 97.44 88 ASN A N 1
ATOM 690 C CA . ASN A 1 88 ? -14.573 8.806 9.406 1.00 97.44 88 ASN A CA 1
ATOM 691 C C . ASN A 1 88 ? -15.945 8.750 8.718 1.00 97.44 88 ASN A C 1
ATOM 693 O O . ASN A 1 88 ? -16.881 8.213 9.306 1.00 97.44 88 ASN A O 1
ATOM 697 N N . ILE A 1 89 ? -16.070 9.241 7.477 1.00 96.94 89 ILE A N 1
ATOM 698 C CA . ILE A 1 89 ? -17.322 9.155 6.698 1.00 96.94 89 ILE A CA 1
ATOM 699 C C . ILE A 1 89 ? -17.728 7.697 6.469 1.00 96.94 89 ILE A C 1
ATOM 701 O O . ILE A 1 89 ? -18.893 7.343 6.642 1.00 96.94 89 ILE A O 1
ATOM 705 N N . PHE A 1 90 ? -16.772 6.845 6.094 1.00 96.81 90 PHE A N 1
ATOM 706 C CA . PHE A 1 90 ? -17.034 5.432 5.812 1.00 96.81 90 PHE A CA 1
ATOM 707 C C . PHE A 1 90 ? -17.023 4.535 7.061 1.00 96.81 90 PHE A C 1
ATOM 709 O O . PHE A 1 90 ? -17.317 3.344 6.955 1.00 96.81 90 PHE A O 1
ATOM 716 N N . GLY A 1 91 ? -16.684 5.070 8.239 1.00 97.56 91 GLY A N 1
ATOM 717 C CA . GLY A 1 91 ? -16.570 4.299 9.481 1.00 97.56 91 GLY A CA 1
ATOM 718 C C . GLY A 1 91 ? -15.495 3.208 9.424 1.00 97.56 91 GLY A C 1
ATOM 719 O O . GLY A 1 91 ? -15.661 2.141 10.017 1.00 97.56 91 GLY A O 1
ATOM 720 N N . CYS A 1 92 ? -14.416 3.436 8.673 1.00 98.06 92 CYS A N 1
ATOM 721 C CA . CYS A 1 92 ? -13.370 2.452 8.409 1.00 98.06 92 CYS A CA 1
ATOM 722 C C . CYS A 1 92 ? -12.026 2.851 9.027 1.00 98.06 92 CYS A C 1
ATOM 724 O O . CYS A 1 92 ? -11.780 4.010 9.346 1.00 98.06 92 CYS A O 1
ATOM 726 N N . LYS A 1 93 ? -11.115 1.888 9.183 1.00 98.06 93 LYS A N 1
ATOM 727 C CA . LYS A 1 93 ? -9.748 2.163 9.647 1.00 98.06 93 LYS A CA 1
ATOM 728 C C . LYS A 1 93 ? -8.862 2.611 8.475 1.00 98.06 93 LYS A C 1
ATOM 730 O O . LYS A 1 93 ? -8.922 1.959 7.436 1.00 98.06 93 LYS A O 1
ATOM 735 N N . PRO A 1 94 ? -8.016 3.644 8.627 1.00 97.88 94 PRO A N 1
ATOM 736 C CA . PRO A 1 94 ? -7.207 4.183 7.534 1.00 97.88 94 PRO A CA 1
ATOM 737 C C . PRO A 1 94 ? -5.941 3.355 7.260 1.00 97.88 94 PRO A C 1
ATOM 739 O O . PRO A 1 94 ? -5.154 3.052 8.165 1.00 97.88 94 PRO A O 1
ATOM 742 N N . TYR A 1 95 ? -5.705 3.046 5.989 1.00 97.81 95 TYR A N 1
ATOM 743 C CA . TYR A 1 95 ? -4.538 2.331 5.476 1.00 97.81 95 TYR A CA 1
ATOM 744 C C . TYR A 1 95 ? -3.992 3.008 4.212 1.00 97.81 95 TYR A C 1
ATOM 746 O O . TYR A 1 95 ? -4.712 3.659 3.463 1.00 97.81 95 TYR A O 1
ATOM 754 N N . TYR A 1 96 ? -2.711 2.791 3.935 1.00 96.56 96 TYR A N 1
ATOM 755 C CA . TYR A 1 96 ? -2.114 3.045 2.628 1.00 96.56 96 TYR A CA 1
ATOM 756 C C . TYR A 1 96 ? -1.785 1.731 1.941 1.00 96.56 96 TYR A C 1
ATOM 758 O O . TYR A 1 96 ? -1.333 0.794 2.600 1.00 96.56 96 TYR A O 1
ATOM 766 N N . ALA A 1 97 ? -1.942 1.692 0.620 1.00 96.94 97 ALA A N 1
ATOM 767 C CA . ALA A 1 97 ? -1.353 0.662 -0.221 1.00 96.94 97 ALA A CA 1
ATOM 768 C C . ALA A 1 97 ? -0.268 1.276 -1.109 1.00 96.94 97 ALA A C 1
ATOM 770 O O . ALA A 1 97 ? -0.544 2.164 -1.912 1.00 96.94 97 ALA A O 1
ATOM 771 N N . PHE A 1 98 ? 0.967 0.801 -0.987 1.00 95.06 98 PHE A N 1
ATOM 772 C CA . PHE A 1 98 ? 2.079 1.200 -1.848 1.00 95.06 98 PHE A CA 1
ATOM 773 C C . PHE A 1 98 ? 2.307 0.122 -2.898 1.00 95.06 98 PHE A C 1
ATOM 775 O O . PHE A 1 98 ? 2.671 -0.997 -2.543 1.00 95.06 98 PHE A O 1
ATOM 782 N N . VAL A 1 99 ? 2.099 0.464 -4.168 1.00 94.38 99 VAL A N 1
ATOM 783 C CA . VAL A 1 99 ? 2.221 -0.463 -5.302 1.00 94.38 99 VAL A CA 1
ATOM 784 C C . VAL A 1 99 ? 3.384 -0.029 -6.176 1.00 94.38 99 VAL A C 1
ATOM 786 O O . VAL A 1 99 ? 3.447 1.132 -6.597 1.00 94.38 99 VAL A O 1
ATOM 789 N N . MET A 1 100 ? 4.309 -0.943 -6.465 1.00 91.12 100 MET A N 1
ATOM 790 C CA . MET A 1 100 ? 5.435 -0.595 -7.322 1.00 91.12 100 MET A CA 1
ATOM 791 C C . MET A 1 100 ? 6.159 -1.741 -7.991 1.00 91.12 100 MET A C 1
ATOM 793 O O . MET A 1 100 ? 6.222 -2.854 -7.477 1.00 91.12 100 MET A O 1
ATOM 797 N N . ASP A 1 101 ? 6.834 -1.360 -9.062 1.00 89.19 101 ASP A N 1
ATOM 798 C CA . ASP A 1 101 ? 7.858 -2.124 -9.747 1.00 89.19 101 ASP A CA 1
ATOM 799 C C . ASP A 1 101 ? 9.213 -2.012 -9.027 1.00 89.19 101 ASP A C 1
ATOM 801 O O . ASP A 1 101 ? 9.640 -0.919 -8.653 1.00 89.19 101 ASP A O 1
ATOM 805 N N . TYR A 1 102 ? 9.938 -3.121 -8.881 1.00 86.38 102 TYR A N 1
ATOM 806 C CA . TYR A 1 102 ? 11.327 -3.117 -8.417 1.00 86.38 102 TYR A CA 1
ATOM 807 C C . TYR A 1 102 ? 12.148 -4.219 -9.091 1.00 86.38 102 TYR A C 1
ATOM 809 O O . TYR A 1 102 ? 11.611 -5.202 -9.597 1.00 86.38 102 TYR A O 1
ATOM 817 N N . ILE A 1 103 ? 13.468 -4.037 -9.091 1.00 84.75 103 ILE A N 1
ATOM 818 C CA . ILE A 1 103 ? 14.422 -5.048 -9.545 1.00 84.75 103 ILE A CA 1
ATOM 819 C C . ILE A 1 103 ? 14.976 -5.765 -8.317 1.00 84.75 103 ILE A C 1
ATOM 821 O O . ILE A 1 103 ? 15.509 -5.117 -7.408 1.00 84.75 103 ILE A O 1
ATOM 825 N N . ASP A 1 104 ? 14.841 -7.088 -8.275 1.00 85.06 104 ASP A N 1
ATOM 826 C CA . ASP A 1 104 ? 15.393 -7.888 -7.187 1.00 85.06 104 ASP A CA 1
ATOM 827 C C . ASP A 1 104 ? 16.921 -8.061 -7.299 1.00 85.06 104 ASP A C 1
ATOM 829 O O . ASP A 1 104 ? 17.589 -7.589 -8.219 1.00 85.06 104 ASP A O 1
ATOM 833 N N . GLU A 1 105 ? 17.513 -8.742 -6.322 1.00 83.62 105 GLU A N 1
ATOM 834 C CA . GLU A 1 105 ? 18.956 -9.002 -6.280 1.00 83.62 105 GLU A CA 1
ATOM 835 C C . GLU A 1 105 ? 19.467 -9.949 -7.381 1.00 83.62 105 GLU A C 1
ATOM 837 O O . GLU A 1 105 ? 20.674 -10.029 -7.596 1.00 83.62 105 GLU A O 1
ATOM 842 N N . ARG A 1 106 ? 18.563 -10.607 -8.115 1.00 87.12 106 ARG A N 1
ATOM 843 C CA . ARG A 1 106 ? 18.853 -11.458 -9.277 1.00 87.12 106 ARG A CA 1
ATOM 844 C C . ARG A 1 106 ? 18.557 -10.753 -10.606 1.00 87.12 106 ARG A C 1
ATOM 846 O O . ARG A 1 106 ? 18.579 -11.400 -11.646 1.00 87.12 106 ARG A O 1
ATOM 853 N N . ASN A 1 107 ? 18.326 -9.439 -10.576 1.00 84.88 107 ASN A N 1
ATOM 854 C CA . ASN A 1 107 ? 18.003 -8.611 -11.736 1.00 84.88 107 ASN A CA 1
ATOM 855 C C . ASN A 1 107 ? 16.652 -8.947 -12.404 1.00 84.88 107 ASN A C 1
ATOM 857 O O . ASN A 1 107 ? 16.452 -8.634 -13.576 1.00 84.88 107 ASN A O 1
ATOM 861 N N . ASN A 1 108 ? 15.714 -9.541 -11.660 1.00 86.56 108 ASN A N 1
ATOM 862 C CA . ASN A 1 108 ? 14.360 -9.799 -12.143 1.00 86.56 108 ASN A CA 1
ATOM 863 C C . ASN A 1 108 ? 13.446 -8.610 -11.854 1.00 86.56 108 ASN A C 1
ATOM 865 O O . ASN A 1 108 ? 13.449 -8.070 -10.744 1.00 86.56 108 ASN A O 1
ATOM 869 N N . GLN A 1 109 ? 12.627 -8.243 -12.839 1.00 87.00 109 GLN A N 1
ATOM 870 C CA . GLN A 1 109 ? 11.543 -7.287 -12.655 1.00 87.00 109 GLN A CA 1
ATOM 871 C C . GLN A 1 109 ? 10.420 -7.943 -11.852 1.00 87.00 109 GLN A C 1
ATOM 873 O O . GLN A 1 109 ? 9.924 -9.013 -12.194 1.00 87.00 109 GLN A O 1
ATOM 878 N N . LYS A 1 110 ? 10.030 -7.292 -10.763 1.00 90.69 110 LYS A N 1
ATOM 879 C CA . LYS A 1 110 ? 8.944 -7.720 -9.887 1.00 90.69 110 LYS A CA 1
ATOM 880 C C . LYS A 1 110 ? 8.048 -6.545 -9.565 1.00 90.69 110 LYS A C 1
ATOM 882 O O . LYS A 1 110 ? 8.429 -5.392 -9.770 1.00 90.69 110 LYS A O 1
ATOM 887 N N . MET A 1 111 ? 6.880 -6.854 -9.023 1.00 92.00 111 MET A N 1
ATOM 888 C CA . MET A 1 111 ? 5.994 -5.867 -8.431 1.00 92.00 111 MET A CA 1
ATOM 889 C C . MET A 1 111 ? 5.690 -6.244 -6.985 1.00 92.00 111 MET A C 1
ATOM 891 O O . MET A 1 111 ? 5.631 -7.423 -6.641 1.00 92.00 111 MET A O 1
ATOM 895 N N . ILE A 1 112 ? 5.527 -5.249 -6.124 1.00 93.69 112 ILE A N 1
ATOM 896 C CA . ILE A 1 112 ? 5.194 -5.452 -4.719 1.00 93.69 112 ILE A CA 1
ATOM 897 C C . ILE A 1 112 ? 4.096 -4.496 -4.276 1.00 93.69 112 ILE A C 1
ATOM 899 O O . ILE A 1 112 ? 4.062 -3.333 -4.684 1.00 93.69 112 ILE A O 1
ATOM 903 N N . ILE A 1 113 ? 3.213 -5.011 -3.427 1.00 95.81 113 ILE A N 1
ATOM 904 C CA . ILE A 1 113 ? 2.168 -4.265 -2.739 1.00 95.81 113 ILE A CA 1
ATOM 905 C C . ILE A 1 113 ? 2.451 -4.338 -1.243 1.00 95.81 113 ILE A C 1
ATOM 907 O O . ILE A 1 113 ? 2.575 -5.432 -0.686 1.00 95.81 113 ILE A O 1
ATOM 911 N N . TYR A 1 114 ? 2.511 -3.180 -0.591 1.00 96.31 114 TYR A N 1
ATOM 912 C CA . TYR A 1 114 ? 2.506 -3.069 0.865 1.00 96.31 114 TYR A CA 1
ATOM 913 C C . TYR A 1 114 ? 1.229 -2.392 1.328 1.00 96.31 114 TYR A C 1
ATOM 915 O O . TYR A 1 114 ? 1.008 -1.242 0.964 1.00 96.31 114 TYR A O 1
ATOM 923 N N . ILE A 1 115 ? 0.432 -3.062 2.160 1.00 97.12 115 ILE A N 1
ATOM 924 C CA . ILE A 1 115 ? -0.727 -2.449 2.819 1.00 97.12 115 ILE A CA 1
ATOM 925 C C . ILE A 1 115 ? -0.374 -2.213 4.287 1.00 97.12 115 ILE A C 1
ATOM 927 O O . ILE A 1 115 ? 0.009 -3.138 5.009 1.00 97.12 115 ILE A O 1
ATOM 931 N N . VAL A 1 116 ? -0.452 -0.952 4.706 1.00 96.44 116 VAL A N 1
ATOM 932 C CA . VAL A 1 116 ? 0.105 -0.459 5.969 1.00 96.44 116 VAL A CA 1
ATOM 933 C C . VAL A 1 116 ? -0.901 0.461 6.650 1.00 96.44 116 VAL A C 1
ATOM 935 O O . VAL A 1 116 ? -1.464 1.337 6.001 1.00 96.44 116 VAL A O 1
ATOM 938 N N . LYS A 1 117 ? -1.107 0.306 7.963 1.00 96.38 117 LYS A N 1
ATOM 939 C CA . LYS A 1 117 ? -1.924 1.248 8.750 1.00 96.38 117 LYS A CA 1
ATOM 940 C C . LYS A 1 117 ? -1.391 2.671 8.599 1.00 96.38 117 LYS A C 1
ATOM 942 O O . LYS A 1 117 ? -0.184 2.879 8.729 1.00 96.38 117 LYS A O 1
ATOM 947 N N . ALA A 1 118 ? -2.275 3.644 8.394 1.00 94.38 118 ALA A N 1
ATOM 948 C CA . ALA A 1 118 ? -1.880 5.032 8.152 1.00 94.38 118 ALA A CA 1
ATOM 949 C C . ALA A 1 118 ? -0.999 5.610 9.276 1.00 94.38 118 ALA A C 1
ATOM 951 O O . ALA A 1 118 ? 0.053 6.185 9.005 1.00 94.38 118 ALA A O 1
ATOM 952 N N . GLU A 1 119 ? -1.348 5.335 10.535 1.00 92.31 119 GLU A N 1
ATOM 953 C CA . GLU A 1 119 ? -0.575 5.735 11.721 1.00 92.31 119 GLU A CA 1
ATOM 954 C C . GLU A 1 119 ? 0.889 5.262 11.682 1.00 92.31 119 GLU A C 1
ATOM 956 O O . GLU A 1 119 ? 1.812 6.012 12.013 1.00 92.31 119 GLU A O 1
ATOM 961 N N . ARG A 1 120 ? 1.127 4.026 11.222 1.00 91.06 120 ARG A N 1
ATOM 962 C CA . ARG A 1 120 ? 2.481 3.477 11.057 1.00 91.06 120 ARG A CA 1
ATOM 963 C C . ARG A 1 120 ? 3.260 4.237 9.985 1.00 91.06 120 ARG A C 1
ATOM 965 O O . ARG A 1 120 ? 4.459 4.460 10.129 1.00 91.06 120 ARG A O 1
ATOM 972 N N . VAL A 1 121 ? 2.592 4.641 8.906 1.00 89.62 121 VAL A N 1
ATOM 973 C CA . VAL A 1 121 ? 3.240 5.423 7.849 1.00 89.62 121 VAL A CA 1
ATOM 974 C C . VAL A 1 121 ? 3.650 6.799 8.385 1.00 89.62 121 VAL A C 1
ATOM 976 O O . VAL A 1 121 ? 4.794 7.200 8.171 1.00 89.62 121 VAL A O 1
ATOM 979 N N . TYR A 1 122 ? 2.787 7.479 9.145 1.00 86.38 122 TYR A N 1
ATOM 980 C CA . TYR A 1 122 ? 3.077 8.802 9.717 1.00 86.38 122 TYR A CA 1
ATOM 981 C C . TYR A 1 122 ? 4.189 8.771 10.761 1.00 86.38 122 TYR A C 1
ATOM 983 O O . TYR A 1 122 ? 5.132 9.549 10.674 1.00 86.38 122 TYR A O 1
ATOM 991 N N . SER A 1 123 ? 4.120 7.829 11.703 1.00 84.81 123 SER A N 1
ATOM 992 C CA . SER A 1 123 ? 5.142 7.651 12.747 1.00 84.81 123 SER A CA 1
ATOM 993 C C . SER A 1 123 ? 6.521 7.284 12.193 1.00 84.81 123 SER A C 1
ATOM 995 O O . SER A 1 123 ? 7.530 7.494 12.859 1.00 84.81 123 SER A O 1
ATOM 997 N N . SER A 1 124 ? 6.583 6.757 10.966 1.00 79.81 124 SER A N 1
ATOM 998 C CA . SER A 1 124 ? 7.846 6.447 10.290 1.00 79.81 124 SER A CA 1
ATOM 999 C C . SER A 1 124 ? 8.488 7.640 9.567 1.00 79.81 124 SER A C 1
ATOM 1001 O O . SER A 1 124 ? 9.627 7.522 9.106 1.00 79.81 124 SER A O 1
ATOM 1003 N N . GLN A 1 125 ? 7.786 8.775 9.455 1.00 78.31 125 GLN A N 1
ATOM 1004 C CA . GLN A 1 125 ? 8.335 9.999 8.869 1.00 78.31 125 GLN A CA 1
ATOM 1005 C C . GLN A 1 125 ? 9.224 10.731 9.883 1.00 78.31 125 GLN A C 1
ATOM 1007 O O . GLN A 1 125 ? 9.032 10.631 11.094 1.00 78.31 125 GLN A O 1
ATOM 1012 N N . LYS A 1 126 ? 10.225 11.473 9.396 1.00 72.56 126 LYS A N 1
ATOM 1013 C CA . LYS A 1 126 ? 11.028 12.338 10.274 1.00 72.56 126 LYS A CA 1
ATOM 1014 C C . LYS A 1 126 ? 10.170 13.534 10.699 1.00 72.56 126 LYS A C 1
ATOM 1016 O O . LYS A 1 126 ? 9.350 13.994 9.911 1.00 72.56 126 LYS A O 1
ATOM 1021 N N . SER A 1 127 ? 10.382 14.069 11.902 1.00 62.59 127 SER A N 1
ATOM 1022 C CA . SER A 1 127 ? 9.594 15.203 12.423 1.00 62.59 127 SER A CA 1
ATOM 1023 C C . SER A 1 127 ? 9.567 16.414 11.485 1.00 62.59 127 SER A C 1
ATOM 1025 O O . SER A 1 127 ? 8.576 17.132 11.448 1.00 62.59 127 SER A O 1
ATOM 1027 N N . ASP A 1 128 ? 10.626 16.600 10.691 1.00 63.03 128 ASP A N 1
ATOM 1028 C CA . ASP A 1 128 ? 10.827 17.806 9.883 1.00 63.03 128 ASP A CA 1
ATOM 1029 C C . ASP A 1 128 ? 10.484 17.598 8.395 1.00 63.03 128 ASP A C 1
ATOM 1031 O O . ASP A 1 128 ? 10.719 18.474 7.560 1.00 63.03 128 ASP A O 1
ATOM 1035 N N . THR A 1 129 ? 9.962 16.425 8.010 1.00 66.06 129 THR A N 1
ATOM 1036 C CA . THR A 1 129 ? 9.589 16.173 6.610 1.00 66.06 129 THR A CA 1
ATOM 1037 C C . THR A 1 129 ? 8.206 16.728 6.291 1.00 66.06 129 THR A C 1
ATOM 1039 O O . THR A 1 129 ? 7.203 16.240 6.796 1.00 66.06 129 THR A O 1
ATOM 1042 N N . LEU A 1 130 ? 8.153 17.692 5.365 1.00 70.75 130 LEU A N 1
ATOM 1043 C CA . LEU A 1 130 ? 6.905 18.261 4.832 1.00 70.75 130 LEU A CA 1
ATOM 1044 C C . LEU A 1 130 ? 6.055 17.244 4.053 1.00 70.75 130 LEU A C 1
ATOM 1046 O O . LEU A 1 130 ? 4.849 17.424 3.899 1.00 70.75 130 LEU A O 1
ATOM 1050 N N . GLY A 1 131 ? 6.681 16.180 3.547 1.00 76.44 131 GLY A N 1
ATOM 1051 C CA . GLY A 1 131 ? 6.043 15.199 2.683 1.00 76.44 131 GLY A CA 1
ATOM 1052 C C . GLY A 1 131 ? 6.037 13.786 3.251 1.00 76.44 131 GLY A C 1
ATOM 1053 O O . GLY A 1 131 ? 6.918 13.392 4.009 1.00 76.44 131 GLY A O 1
ATOM 1054 N N . LEU A 1 132 ? 5.052 13.007 2.813 1.00 80.50 132 LEU A N 1
ATOM 1055 C CA . LEU A 1 132 ? 4.958 11.577 3.073 1.00 80.50 132 LEU A CA 1
ATOM 1056 C C . LEU A 1 132 ? 5.846 10.840 2.071 1.00 80.50 132 LEU A C 1
ATOM 1058 O O . LEU A 1 132 ? 5.669 11.004 0.864 1.00 80.50 132 LEU A O 1
ATOM 1062 N N . SER A 1 133 ? 6.783 10.020 2.538 1.00 84.56 133 SER A N 1
ATOM 1063 C CA . SER A 1 133 ? 7.642 9.205 1.675 1.00 84.56 133 SER A CA 1
ATOM 1064 C C . SER A 1 133 ? 7.626 7.736 2.083 1.00 84.56 133 SER A C 1
ATOM 1066 O O . SER A 1 133 ? 7.516 7.404 3.265 1.00 84.56 133 SER A O 1
ATOM 1068 N N . TRP A 1 134 ? 7.756 6.849 1.095 1.00 87.38 134 TRP A N 1
ATOM 1069 C CA . TRP A 1 134 ? 7.939 5.418 1.323 1.00 87.38 134 TRP A CA 1
ATOM 1070 C C . TRP A 1 134 ? 9.273 4.969 0.726 1.00 87.38 134 TRP A C 1
ATOM 1072 O O . TRP A 1 134 ? 9.550 5.185 -0.460 1.00 87.38 134 TRP A O 1
ATOM 1082 N N . SER A 1 135 ? 10.142 4.398 1.565 1.00 87.38 135 SER A N 1
ATOM 1083 C CA . SER A 1 135 ? 11.500 4.025 1.166 1.00 87.38 135 SER A CA 1
ATOM 1084 C C . SER A 1 135 ? 11.562 2.584 0.692 1.00 87.38 135 SER A C 1
ATOM 1086 O O . SER A 1 135 ? 11.174 1.670 1.397 1.00 87.38 135 SER A O 1
ATOM 1088 N N . MET A 1 136 ? 12.165 2.381 -0.467 1.00 86.44 136 MET A N 1
ATOM 1089 C CA . MET A 1 136 ? 12.366 1.087 -1.123 1.00 86.44 136 MET A CA 1
ATOM 1090 C C . MET A 1 136 ? 13.844 0.754 -1.259 1.00 86.44 136 MET A C 1
ATOM 1092 O O . MET A 1 136 ? 14.272 0.005 -2.135 1.00 86.44 136 MET A O 1
ATOM 1096 N N . SER A 1 137 ? 14.661 1.333 -0.380 1.00 86.19 137 SER A N 1
ATOM 1097 C CA . SER A 1 137 ? 16.052 0.930 -0.273 1.00 86.19 137 SER A CA 1
ATOM 1098 C C . SER A 1 137 ? 16.112 -0.556 0.084 1.00 86.19 137 SER A C 1
ATOM 1100 O O . SER A 1 137 ? 15.276 -1.057 0.839 1.00 86.19 137 SER A O 1
ATOM 1102 N N . LYS A 1 138 ? 17.144 -1.263 -0.391 1.00 85.62 138 LYS A N 1
ATOM 1103 C CA . LYS A 1 138 ? 17.349 -2.687 -0.068 1.00 85.62 138 LYS A CA 1
ATOM 1104 C C . LYS A 1 138 ? 17.274 -2.955 1.440 1.00 85.62 138 LYS A C 1
ATOM 1106 O O . LYS A 1 138 ? 16.739 -3.976 1.859 1.00 85.62 138 LYS A O 1
ATOM 1111 N N . LYS A 1 139 ? 17.784 -2.024 2.256 1.00 89.69 139 LYS A N 1
ATOM 1112 C CA . LYS A 1 139 ? 17.701 -2.083 3.720 1.00 89.69 139 LYS A CA 1
ATOM 1113 C C . LYS A 1 139 ? 16.246 -2.042 4.202 1.00 89.69 139 LYS A C 1
ATOM 1115 O O . LYS A 1 139 ? 15.827 -2.950 4.910 1.00 89.69 139 LYS A O 1
ATOM 1120 N N . LYS A 1 140 ? 15.472 -1.039 3.779 1.00 90.56 140 LYS A N 1
ATOM 1121 C CA . LYS A 1 140 ? 14.064 -0.882 4.176 1.00 90.56 140 LYS A CA 1
ATOM 1122 C C . LYS A 1 140 ? 13.190 -2.034 3.694 1.00 90.56 140 LYS A C 1
ATOM 1124 O O . LYS A 1 140 ? 12.414 -2.556 4.478 1.00 90.56 140 LYS A O 1
ATOM 1129 N N . MET A 1 141 ? 13.389 -2.521 2.471 1.00 89.75 141 MET A N 1
ATOM 1130 C CA . MET A 1 141 ? 12.662 -3.695 1.973 1.00 89.75 141 MET A CA 1
ATOM 1131 C C . MET A 1 141 ? 12.934 -4.959 2.803 1.00 89.75 141 MET A C 1
ATOM 1133 O O . MET A 1 141 ? 12.010 -5.731 3.057 1.00 89.75 141 MET A O 1
ATOM 1137 N N . LYS A 1 142 ? 14.176 -5.165 3.271 1.00 91.00 142 LYS A N 1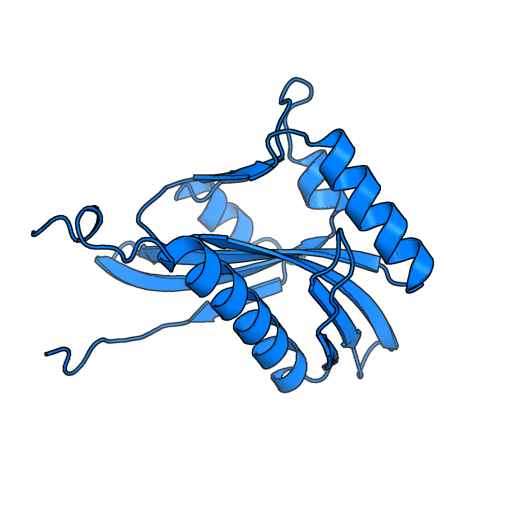
ATOM 1138 C CA . LYS A 1 142 ? 14.508 -6.262 4.199 1.00 91.00 142 LYS A CA 1
ATOM 1139 C C . LYS A 1 142 ? 13.808 -6.097 5.550 1.00 91.00 142 LYS A C 1
ATOM 1141 O O . LYS A 1 142 ? 13.278 -7.078 6.061 1.00 91.00 142 LYS A O 1
ATOM 1146 N N . GLU A 1 143 ? 13.767 -4.877 6.091 1.00 93.00 143 GLU A N 1
ATOM 1147 C CA . GLU A 1 143 ? 13.019 -4.559 7.320 1.00 93.00 143 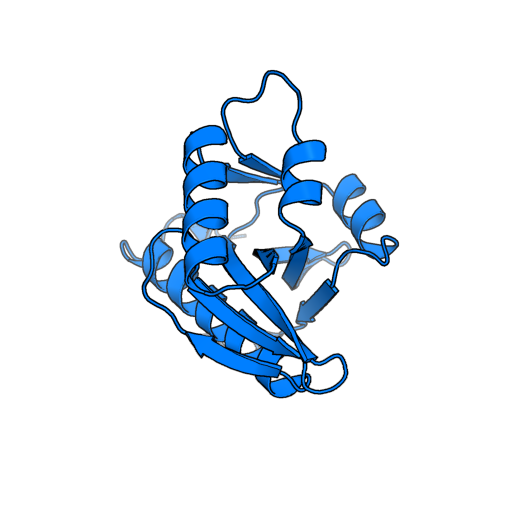GLU A CA 1
ATOM 1148 C C . GLU A 1 143 ? 11.520 -4.837 7.139 1.00 93.00 143 GLU A C 1
ATOM 1150 O O . GLU A 1 143 ? 10.914 -5.516 7.963 1.00 93.00 143 GLU A O 1
ATOM 1155 N N . TYR A 1 144 ? 10.930 -4.389 6.027 1.00 93.12 144 TYR A N 1
ATOM 1156 C CA . TYR A 1 144 ? 9.520 -4.632 5.740 1.00 93.12 144 TYR A CA 1
ATOM 1157 C C . TYR A 1 144 ? 9.225 -6.117 5.637 1.00 93.12 144 TYR A C 1
ATOM 1159 O O . TYR A 1 144 ? 8.216 -6.545 6.170 1.00 93.12 144 TYR A O 1
ATOM 1167 N N . ARG A 1 145 ? 10.096 -6.923 5.017 1.00 91.06 145 ARG A N 1
ATOM 1168 C CA . ARG A 1 145 ? 9.873 -8.364 4.813 1.00 91.06 145 ARG A CA 1
ATOM 1169 C C . ARG A 1 145 ? 9.589 -9.131 6.109 1.00 91.06 14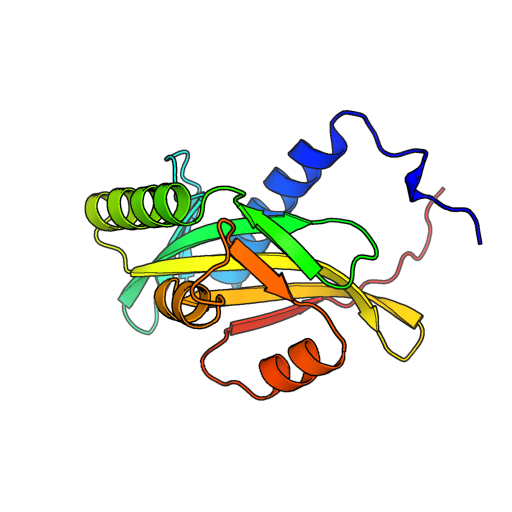5 ARG A C 1
ATOM 1171 O O . ARG A 1 145 ? 8.758 -10.035 6.082 1.00 91.06 145 ARG A O 1
ATOM 1178 N N . ILE A 1 146 ? 10.230 -8.760 7.214 1.00 94.81 146 ILE A N 1
ATOM 1179 C CA . ILE A 1 146 ? 10.073 -9.427 8.519 1.00 94.81 146 ILE A CA 1
ATOM 1180 C C . ILE A 1 146 ? 8.986 -8.801 9.406 1.00 94.81 146 ILE A C 1
ATOM 1182 O O . ILE A 1 146 ? 8.646 -9.348 10.450 1.00 94.81 146 ILE A O 1
ATOM 1186 N N . ASP A 1 147 ? 8.428 -7.663 9.004 1.00 94.75 147 ASP A N 1
ATOM 1187 C CA . ASP A 1 147 ? 7.452 -6.910 9.785 1.00 94.75 147 ASP A CA 1
ATOM 1188 C C . ASP A 1 147 ? 6.034 -7.464 9.606 1.00 94.75 147 ASP A C 1
ATOM 1190 O O . ASP A 1 147 ? 5.390 -7.239 8.579 1.00 94.75 147 ASP A O 1
ATOM 1194 N N . SER A 1 148 ? 5.520 -8.183 10.603 1.00 94.69 148 SER A N 1
ATOM 1195 C CA . SER A 1 148 ? 4.192 -8.812 10.556 1.00 94.69 148 SER A CA 1
ATOM 1196 C C . SER A 1 148 ? 3.023 -7.822 10.516 1.00 94.69 148 SER A C 1
ATOM 1198 O O . SER A 1 148 ? 1.914 -8.222 10.174 1.00 94.69 148 SER A O 1
ATOM 1200 N N . SER A 1 149 ? 3.248 -6.537 10.814 1.00 94.06 149 SER A N 1
ATOM 1201 C CA . SER A 1 149 ? 2.195 -5.514 10.764 1.00 94.06 149 SER A CA 1
ATOM 1202 C C . SER A 1 149 ? 1.914 -4.983 9.354 1.00 94.06 149 SER A C 1
ATOM 1204 O O . SER A 1 149 ? 0.936 -4.265 9.152 1.00 94.06 149 SER A O 1
ATOM 1206 N N . ILE A 1 150 ? 2.765 -5.328 8.383 1.00 95.62 150 ILE A N 1
ATOM 1207 C CA . ILE A 1 150 ? 2.609 -4.968 6.973 1.00 95.62 150 ILE A CA 1
ATOM 1208 C C . ILE A 1 150 ? 2.060 -6.176 6.217 1.00 95.62 150 ILE A C 1
ATOM 1210 O O . ILE A 1 150 ? 2.680 -7.244 6.214 1.00 95.62 150 ILE A O 1
ATOM 1214 N N . ILE A 1 151 ? 0.946 -6.000 5.512 1.00 95.31 151 ILE A N 1
ATOM 1215 C CA . ILE A 1 151 ? 0.471 -6.988 4.536 1.00 95.31 151 ILE A CA 1
ATOM 1216 C C . ILE A 1 151 ? 1.295 -6.809 3.260 1.00 95.31 151 ILE A C 1
ATOM 1218 O O . ILE A 1 151 ? 1.540 -5.681 2.828 1.00 95.31 151 ILE A O 1
ATOM 1222 N N . LYS A 1 152 ? 1.756 -7.918 2.677 1.00 95.56 152 LYS A N 1
ATOM 1223 C CA . LYS A 1 152 ? 2.718 -7.919 1.569 1.00 95.56 152 LYS A CA 1
ATOM 1224 C C . LYS A 1 152 ? 2.241 -8.860 0.481 1.00 95.56 152 LYS A C 1
ATOM 1226 O O . LYS A 1 152 ? 1.951 -10.017 0.772 1.00 95.56 152 LYS A O 1
ATOM 1231 N N . ILE A 1 153 ? 2.234 -8.386 -0.755 1.00 95.44 153 ILE A N 1
ATOM 1232 C CA . ILE A 1 153 ? 1.975 -9.215 -1.931 1.00 95.44 153 ILE A CA 1
ATOM 1233 C C . ILE A 1 153 ? 3.126 -8.974 -2.898 1.00 95.44 153 ILE A C 1
ATOM 1235 O O . ILE A 1 153 ? 3.320 -7.851 -3.352 1.00 95.44 153 ILE A O 1
ATOM 1239 N N . GLU A 1 154 ? 3.903 -10.015 -3.185 1.00 94.38 154 GLU A N 1
ATOM 1240 C CA . GLU A 1 154 ? 4.952 -9.981 -4.205 1.00 94.38 154 GLU A CA 1
ATOM 1241 C C . GLU A 1 154 ? 4.433 -10.681 -5.462 1.00 94.38 154 GLU A C 1
ATOM 1243 O O . GLU A 1 154 ? 3.937 -11.807 -5.404 1.00 94.38 154 GLU A O 1
ATOM 1248 N N . ILE A 1 155 ? 4.542 -9.998 -6.596 1.00 93.62 155 ILE A N 1
ATOM 1249 C CA . ILE A 1 155 ? 4.086 -10.467 -7.897 1.00 93.62 155 ILE A CA 1
ATOM 1250 C C . ILE A 1 155 ? 5.318 -10.701 -8.758 1.00 93.62 155 ILE A C 1
ATOM 1252 O O . ILE A 1 155 ? 6.040 -9.768 -9.127 1.00 93.62 155 ILE A O 1
ATOM 1256 N N . ASN A 1 156 ? 5.531 -11.969 -9.085 1.00 92.38 156 ASN A N 1
ATOM 1257 C CA . ASN A 1 156 ? 6.543 -12.396 -10.035 1.00 92.38 156 ASN A CA 1
ATOM 1258 C C . ASN A 1 156 ? 5.895 -12.465 -11.415 1.00 92.38 156 ASN A C 1
ATOM 1260 O O . ASN A 1 156 ? 4.864 -13.118 -11.574 1.00 92.38 156 ASN A O 1
ATOM 1264 N N . HIS A 1 157 ? 6.486 -11.788 -12.391 1.00 88.38 157 HIS A N 1
ATOM 1265 C CA . HIS A 1 157 ? 6.035 -11.833 -13.773 1.00 88.38 157 HIS A CA 1
ATOM 1266 C C . HIS A 1 157 ? 7.237 -11.924 -14.706 1.00 88.38 157 HIS A C 1
ATOM 1268 O O . HIS A 1 157 ? 8.331 -11.465 -14.380 1.00 88.38 157 HIS A O 1
ATOM 1274 N N . GLU A 1 158 ? 7.009 -12.512 -15.871 1.00 88.12 158 GLU A N 1
ATOM 1275 C CA . GLU A 1 158 ? 7.981 -12.602 -16.949 1.00 88.12 158 GLU A CA 1
ATOM 1276 C C . GLU A 1 158 ? 7.336 -12.070 -18.224 1.00 88.12 158 GLU A C 1
ATOM 1278 O O . GLU A 1 158 ? 6.169 -12.340 -18.516 1.00 88.12 158 GLU A O 1
ATOM 1283 N N . ILE A 1 159 ? 8.106 -11.294 -18.976 1.00 86.12 159 ILE A N 1
ATOM 1284 C CA . ILE A 1 159 ? 7.707 -10.825 -20.294 1.00 86.12 159 ILE A CA 1
ATOM 1285 C C . ILE A 1 159 ? 8.193 -11.869 -21.304 1.00 86.12 159 ILE A C 1
ATOM 1287 O O . ILE A 1 159 ? 9.368 -11.881 -21.655 1.00 86.12 159 ILE A O 1
ATOM 1291 N N . ILE A 1 160 ? 7.297 -12.761 -21.735 1.00 90.31 160 ILE A N 1
ATOM 1292 C CA . ILE A 1 160 ? 7.642 -13.888 -22.625 1.00 90.31 160 ILE A CA 1
ATOM 1293 C C . ILE A 1 160 ? 7.791 -13.424 -24.078 1.00 90.31 160 ILE A C 1
ATOM 1295 O O . ILE A 1 160 ? 8.729 -13.806 -24.770 1.00 90.31 160 ILE A O 1
ATOM 1299 N N . ASN A 1 161 ? 6.852 -12.606 -24.550 1.00 92.06 161 ASN A N 1
ATOM 1300 C CA . ASN A 1 161 ? 6.873 -12.033 -25.889 1.00 92.06 161 ASN A CA 1
ATOM 1301 C C . ASN A 1 161 ? 6.256 -10.633 -25.835 1.00 92.06 161 ASN A C 1
ATOM 1303 O O . ASN A 1 161 ? 5.094 -10.480 -25.454 1.00 92.06 161 ASN A O 1
ATOM 1307 N N . TRP A 1 162 ? 7.046 -9.618 -26.165 1.00 84.75 162 TRP A N 1
ATOM 1308 C CA . TRP A 1 162 ? 6.662 -8.214 -26.096 1.00 84.75 162 TRP A CA 1
ATOM 1309 C C . TRP A 1 162 ? 7.235 -7.504 -27.304 1.00 84.75 162 TRP A C 1
ATOM 1311 O O . TRP A 1 162 ? 8.414 -7.176 -27.284 1.00 84.75 162 TRP A O 1
ATOM 1321 N N . PHE A 1 163 ? 6.369 -7.358 -28.311 1.00 73.06 163 PHE A N 1
ATOM 1322 C CA . PHE A 1 163 ? 6.630 -6.875 -29.672 1.00 73.06 163 PHE A CA 1
ATOM 1323 C C . PHE A 1 163 ? 7.909 -7.383 -30.357 1.00 73.06 163 PHE A C 1
ATOM 1325 O O . PHE A 1 163 ? 9.034 -7.025 -29.952 1.00 73.06 163 PHE A O 1
#

Organism: NCBI:txid2496557

InterPro domains:
  IPR011335 Restriction endonuclease type II-like [SSF52980] (15-104)
  IPR011856 tRNA endonuclease-like domain superfamily [G3DSA:3.40.1350.10] (11-154)

Secondary structure (DSSP, 8-state):
---GGGG--TTHHHHHHHHHHHHHHHHHHHTTEEEEEEEETTEEEEEEETTT--EEEEEEEEE-SS-SEEEEES-HHHHHHHHHHHHHHHT-EEEEEEEEEEE-TTS-EEEEEEEEEHHHHHHTS-TT-SSEEEE--HHHHHHHHH-TTSEEEEEE---S---

Radius of gyration: 16.14 Å; chains: 1; bounding box: 38×32×42 Å

pLDDT: mean 88.56, std 12.21, range [37.28, 98.44]